Protein AF-A0AB36NYS0-F1 (afdb_monomer)

InterPro domains:
  IPR032874 DDE domain [PF13610] (3-66)

Solvent-accessible surface area (backbone atoms only — not comparable to full-atom values): 5199 Å² total; per-residue (Å²): 118,67,66,62,55,51,47,29,69,74,69,74,45,84,79,80,84,76,86,52,64,69,62,49,49,52,56,54,48,52,54,46,53,54,51,50,55,49,66,74,39,95,61,63,98,41,72,67,60,41,52,38,52,52,51,45,52,49,54,52,51,34,53,77,66,70,61,60,92,55,98,80,68,53,74,65,60,61,47,52,69,55,75,112

Secondary structure (DSSP, 8-state):
-HHHHHHHHHH---------HHHHHHHHHHHHHHHHHHHHTT--SSHHHHHHHHHHHHHHHHHHTT--S-TT--HHHHHHTT--

Organism: NCBI:txid29533

Radius of gyration: 18.51 Å; Cα contacts (8 Å, |Δi|>4): 23; chains: 1; bounding box: 34×31×51 Å

Foldseek 3Di:
DVVVVVVCVVVVDPPDDDCPVVVCVVVVVVVVVLVVVCVVPPHDPDPLRVVLVVQLVVLVVCVVVVVPPDPPQDNVNSSVVSVD

Mean predicted aligned error: 12.17 Å

Sequence (84 aa):
MSAIKVYNKRSFSKIKIRRCKYLNNIVEQDHRFEKWRIQNGLGFKSFESARQTLSGIEVMHMLRKNQMVKPGISMFKSIYKFSG

pLDDT: mean 74.87, std 8.53, range [46.62, 85.62]

Structure (mmCIF, N/CA/C/O backbone):
data_AF-A0AB36NYS0-F1
#
_entry.id   AF-A0AB36NYS0-F1
#
loop_
_atom_site.group_PDB
_atom_site.id
_atom_site.type_symbol
_atom_site.label_atom_id
_atom_site.label_alt_id
_atom_site.label_comp_id
_atom_site.label_asym_id
_atom_site.label_entity_id
_atom_site.label_seq_id
_atom_site.pdbx_PDB_ins_code
_atom_site.Cartn_x
_atom_site.Cartn_y
_atom_site.Cartn_z
_atom_site.occupancy
_atom_site.B_iso_or_equiv
_atom_site.auth_seq_id
_atom_site.auth_comp_id
_atom_site.auth_asym_id
_atom_site.auth_atom_id
_atom_site.pdbx_PDB_model_num
ATOM 1 N N . MET A 1 1 ? 4.083 4.835 -20.862 1.00 58.12 1 MET A N 1
ATOM 2 C CA . MET A 1 1 ? 3.000 4.902 -21.885 1.00 58.12 1 MET A CA 1
ATOM 3 C C . MET A 1 1 ? 3.422 4.408 -23.271 1.00 58.12 1 MET A C 1
ATOM 5 O O . MET A 1 1 ? 2.550 4.113 -24.078 1.00 58.12 1 MET A O 1
ATOM 9 N N . SER A 1 2 ? 4.720 4.290 -23.559 1.00 66.69 2 SER A N 1
ATOM 10 C CA . SER A 1 2 ? 5.264 3.712 -24.797 1.00 66.69 2 SER A CA 1
ATOM 11 C C . SER A 1 2 ? 4.893 2.232 -24.983 1.00 66.69 2 SER A C 1
ATOM 13 O O . SER A 1 2 ? 4.441 1.864 -26.060 1.00 66.69 2 SER A O 1
ATOM 15 N N . ALA A 1 3 ? 4.965 1.412 -23.927 1.00 76.19 3 ALA A N 1
ATOM 16 C CA . ALA A 1 3 ? 4.652 -0.022 -23.999 1.00 76.19 3 ALA A CA 1
ATOM 17 C C . ALA A 1 3 ? 3.208 -0.328 -24.458 1.00 76.19 3 ALA A C 1
ATOM 19 O O . ALA A 1 3 ? 3.004 -1.136 -25.357 1.00 76.19 3 ALA A O 1
ATOM 20 N N . ILE A 1 4 ? 2.205 0.374 -23.914 1.00 77.00 4 ILE A N 1
ATOM 21 C CA . ILE A 1 4 ? 0.789 0.176 -24.284 1.00 77.00 4 ILE A CA 1
ATOM 22 C C . ILE A 1 4 ? 0.528 0.608 -25.735 1.00 77.00 4 ILE A C 1
ATOM 24 O O . ILE A 1 4 ? -0.232 -0.044 -26.444 1.00 77.00 4 ILE A O 1
ATOM 28 N N . LYS A 1 5 ? 1.192 1.673 -26.213 1.00 78.50 5 LYS A N 1
ATOM 29 C CA . LYS A 1 5 ? 1.104 2.091 -27.623 1.00 78.50 5 LYS A CA 1
ATOM 30 C C . LYS A 1 5 ? 1.659 1.017 -28.564 1.00 78.50 5 LYS A C 1
ATOM 32 O O . LYS A 1 5 ? 1.059 0.756 -29.601 1.00 78.50 5 LYS A O 1
ATOM 37 N N . VAL A 1 6 ? 2.771 0.381 -28.192 1.00 83.44 6 VAL A N 1
ATOM 38 C CA . VAL A 1 6 ? 3.375 -0.723 -28.958 1.00 83.44 6 VAL A CA 1
ATOM 39 C C . VAL A 1 6 ? 2.476 -1.961 -28.945 1.00 83.44 6 VAL A C 1
ATOM 41 O O . VAL A 1 6 ? 2.277 -2.568 -29.992 1.00 83.44 6 VAL A O 1
ATOM 44 N N . TYR A 1 7 ? 1.880 -2.301 -27.800 1.00 83.19 7 TYR A N 1
ATOM 45 C CA . TYR A 1 7 ? 0.944 -3.422 -27.687 1.00 83.19 7 TYR A CA 1
ATOM 46 C C . TYR A 1 7 ? -0.317 -3.212 -28.534 1.00 83.19 7 TYR A C 1
ATOM 48 O O . TYR A 1 7 ? -0.666 -4.072 -29.335 1.00 83.19 7 TYR A O 1
ATOM 56 N N . ASN A 1 8 ? -0.946 -2.036 -28.447 1.00 83.81 8 ASN A N 1
ATOM 57 C CA . ASN A 1 8 ? -2.111 -1.699 -29.270 1.00 83.81 8 ASN A CA 1
ATOM 58 C C . ASN A 1 8 ? -1.797 -1.760 -30.775 1.00 83.81 8 ASN A C 1
ATOM 60 O O . ASN A 1 8 ? -2.650 -2.152 -31.566 1.00 83.81 8 ASN A O 1
ATOM 64 N N . LYS A 1 9 ? -0.564 -1.406 -31.168 1.00 79.69 9 LYS A N 1
ATOM 65 C CA . LYS A 1 9 ? -0.095 -1.493 -32.558 1.00 79.69 9 LYS A CA 1
ATOM 66 C C . LYS A 1 9 ? 0.148 -2.937 -33.017 1.00 79.69 9 LYS A C 1
ATOM 68 O O . LYS A 1 9 ? -0.082 -3.229 -34.182 1.00 79.69 9 LYS A O 1
ATOM 73 N N . ARG A 1 10 ? 0.626 -3.821 -32.133 1.00 84.19 10 ARG A N 1
ATOM 74 C CA . ARG A 1 10 ? 0.930 -5.231 -32.451 1.00 84.19 10 ARG A CA 1
ATOM 75 C C . ARG A 1 10 ? -0.297 -6.142 -32.402 1.00 84.19 10 ARG A C 1
ATOM 77 O O . ARG A 1 10 ? -0.401 -7.041 -33.221 1.00 84.19 10 ARG A O 1
ATOM 84 N N . SER A 1 11 ? -1.206 -5.904 -31.462 1.00 82.88 11 SER A N 1
ATOM 85 C CA . SER A 1 11 ? -2.344 -6.792 -31.189 1.00 82.88 11 SER A CA 1
ATOM 86 C C . SER A 1 11 ? -3.677 -6.268 -31.732 1.00 82.88 11 SER A C 1
ATOM 88 O O . SER A 1 11 ? -4.713 -6.850 -31.438 1.00 82.88 11 SER A O 1
ATOM 90 N N . PHE A 1 12 ? -3.682 -5.140 -32.456 1.00 75.56 12 PHE A N 1
ATOM 91 C CA . PHE A 1 12 ? -4.889 -4.424 -32.915 1.00 75.56 12 PHE A CA 1
ATOM 92 C C . PHE A 1 12 ? -5.902 -4.080 -31.801 1.00 75.56 12 PHE A C 1
ATOM 94 O O . PHE A 1 12 ? -7.043 -3.698 -32.064 1.00 75.56 12 PHE A O 1
ATOM 101 N N . SER A 1 13 ? -5.479 -4.152 -30.538 1.00 73.69 13 SER A N 1
ATOM 102 C CA . SER A 1 13 ? -6.296 -3.811 -29.379 1.00 73.69 13 SER A CA 1
ATOM 103 C C . SER A 1 13 ? -6.422 -2.295 -29.241 1.00 73.69 13 SER A C 1
ATOM 105 O O . SER A 1 13 ? -5.439 -1.558 -29.303 1.00 73.69 13 SER A O 1
ATOM 107 N N . LYS A 1 14 ? -7.635 -1.794 -28.993 1.00 73.06 14 LYS A N 1
ATOM 108 C CA . LYS A 1 14 ? -7.889 -0.366 -28.733 1.00 73.06 14 LYS A CA 1
ATOM 109 C C . LYS A 1 14 ? -7.957 -0.089 -27.230 1.00 73.06 14 LYS A C 1
ATOM 111 O O . LYS A 1 14 ? -8.985 0.345 -26.715 1.00 73.06 14 LYS A O 1
ATOM 116 N N . ILE A 1 15 ? -6.859 -0.330 -26.506 1.00 78.31 15 ILE A N 1
ATOM 117 C CA . ILE A 1 15 ? -6.793 0.005 -25.075 1.00 78.31 15 ILE A CA 1
ATOM 118 C C . ILE A 1 15 ? -6.753 1.529 -24.933 1.00 78.31 15 ILE A C 1
ATOM 120 O O . ILE A 1 15 ? -5.750 2.174 -25.257 1.00 78.31 15 ILE A O 1
ATOM 124 N N . LYS A 1 16 ? -7.854 2.116 -24.452 1.00 73.69 16 LYS A N 1
ATOM 125 C CA . LYS A 1 16 ? -7.974 3.559 -24.222 1.00 73.69 16 LYS A CA 1
ATOM 126 C C . LYS A 1 16 ? -7.243 3.939 -22.935 1.00 73.69 16 LYS A C 1
ATOM 128 O O . LYS A 1 16 ? -7.712 3.662 -21.836 1.00 73.69 16 LYS A O 1
ATOM 133 N N . ILE A 1 17 ? -6.107 4.618 -23.071 1.00 70.81 17 ILE A N 1
ATOM 134 C CA . ILE A 1 17 ? -5.355 5.143 -21.927 1.00 70.81 17 ILE A CA 1
ATOM 135 C C . ILE A 1 17 ? -6.056 6.409 -21.426 1.00 70.81 17 ILE A C 1
ATOM 137 O O . ILE A 1 17 ? -5.954 7.467 -22.046 1.00 70.81 17 ILE A O 1
ATOM 141 N N . ARG A 1 18 ? -6.767 6.323 -20.299 1.00 68.94 18 ARG A N 1
ATOM 142 C CA . ARG A 1 18 ? -7.285 7.508 -19.601 1.00 68.94 18 ARG A CA 1
ATOM 143 C C . ARG A 1 18 ? -6.237 7.984 -18.602 1.00 68.94 18 ARG A C 1
ATOM 145 O O . ARG A 1 18 ? -5.848 7.247 -17.703 1.00 68.94 18 ARG A O 1
ATOM 152 N N . ARG A 1 19 ? -5.747 9.213 -18.769 1.00 69.44 19 ARG A N 1
ATOM 153 C CA . ARG A 1 19 ? -4.750 9.802 -17.869 1.00 69.44 19 ARG A CA 1
ATOM 154 C C . ARG A 1 19 ? -5.472 10.503 -16.713 1.00 69.44 19 ARG A C 1
ATOM 156 O O . ARG A 1 19 ? -5.607 11.719 -16.701 1.00 69.44 19 ARG A O 1
ATOM 163 N N . CYS A 1 20 ? -5.966 9.728 -15.752 1.00 79.31 20 CYS A N 1
ATOM 164 C CA . CYS A 1 20 ? -6.575 10.260 -14.534 1.00 79.31 20 CYS A CA 1
ATOM 165 C C . CYS A 1 20 ? -5.475 10.573 -13.511 1.00 79.31 20 CYS A C 1
ATOM 167 O O . CYS A 1 20 ? -5.160 9.741 -12.667 1.00 79.31 20 CYS A O 1
ATOM 169 N N . LYS A 1 21 ? -4.873 11.769 -13.600 1.00 80.00 21 LYS A N 1
ATOM 170 C CA . LYS A 1 21 ? -3.741 12.186 -12.744 1.00 80.00 21 LYS A CA 1
ATOM 171 C C . LYS A 1 21 ? -4.031 11.983 -11.251 1.00 80.00 21 LYS A C 1
ATOM 173 O O . LYS A 1 21 ? -3.177 11.491 -10.532 1.00 80.00 21 LYS A O 1
ATOM 178 N N . TYR A 1 22 ? -5.245 12.303 -10.810 1.00 81.25 22 TYR A N 1
ATOM 179 C CA . TYR A 1 22 ? -5.668 12.132 -9.420 1.00 81.25 22 TYR A CA 1
ATOM 180 C C . TYR A 1 22 ? -5.679 10.662 -8.965 1.00 81.25 22 TYR A C 1
ATOM 182 O O . TYR A 1 22 ? -5.066 10.333 -7.954 1.00 81.25 22 TYR A O 1
ATOM 190 N N . LEU A 1 23 ? -6.304 9.767 -9.739 1.00 78.12 23 LEU A N 1
ATOM 191 C CA . LEU A 1 23 ? -6.347 8.333 -9.419 1.00 78.12 23 LEU A CA 1
ATOM 192 C C . LEU A 1 23 ? -4.953 7.703 -9.466 1.00 78.12 23 LEU A C 1
ATOM 194 O O . LEU A 1 23 ? -4.605 6.919 -8.588 1.00 78.12 23 LEU A O 1
ATOM 198 N N . ASN A 1 24 ? -4.133 8.098 -10.443 1.00 83.62 24 ASN A N 1
ATOM 199 C CA . ASN A 1 24 ? -2.748 7.646 -10.522 1.00 83.62 24 ASN A CA 1
ATOM 200 C C . ASN A 1 24 ? -1.952 8.088 -9.293 1.00 83.62 24 ASN A C 1
ATOM 202 O O . ASN A 1 24 ? -1.235 7.277 -8.726 1.00 83.62 24 ASN A O 1
ATOM 206 N N . ASN A 1 25 ? -2.122 9.333 -8.839 1.00 85.62 25 ASN A N 1
ATOM 207 C CA . ASN A 1 25 ? -1.435 9.824 -7.649 1.00 85.62 25 ASN A CA 1
ATOM 208 C C . ASN A 1 25 ? -1.811 9.026 -6.392 1.00 85.62 25 ASN A C 1
ATOM 210 O O . ASN A 1 25 ? -0.924 8.732 -5.602 1.00 85.62 25 ASN A O 1
ATOM 214 N N . ILE A 1 26 ? -3.084 8.651 -6.212 1.00 83.12 26 ILE A N 1
ATOM 215 C CA . ILE A 1 26 ? -3.519 7.839 -5.062 1.00 83.12 26 ILE A CA 1
ATOM 216 C C . ILE A 1 26 ? -2.866 6.455 -5.100 1.00 83.12 26 ILE A C 1
ATOM 218 O O . ILE A 1 26 ? -2.273 6.032 -4.112 1.00 83.12 26 ILE A O 1
ATOM 222 N N . VAL A 1 27 ? -2.934 5.771 -6.245 1.00 81.69 27 VAL A N 1
ATOM 223 C CA . VAL A 1 27 ? -2.357 4.426 -6.408 1.00 81.69 27 VAL A CA 1
ATOM 224 C C . VAL A 1 27 ? -0.834 4.460 -6.248 1.00 81.69 27 VAL A C 1
ATOM 226 O O . VAL A 1 27 ? -0.254 3.633 -5.550 1.00 81.69 27 VAL A O 1
ATOM 229 N N . GLU A 1 28 ? -0.165 5.442 -6.854 1.00 84.25 28 GLU A N 1
ATOM 230 C CA . GLU A 1 28 ? 1.285 5.611 -6.736 1.00 84.25 28 GLU A CA 1
ATOM 231 C C . GLU A 1 28 ? 1.721 5.969 -5.309 1.00 84.25 28 GLU A C 1
ATOM 233 O O . GLU A 1 28 ? 2.797 5.545 -4.883 1.00 84.25 28 GLU A O 1
ATOM 238 N N . GLN A 1 29 ? 0.920 6.739 -4.565 1.00 83.00 29 GLN A N 1
ATOM 239 C CA . GLN A 1 29 ? 1.189 7.060 -3.162 1.00 83.00 29 GLN A CA 1
ATOM 240 C C . GLN A 1 2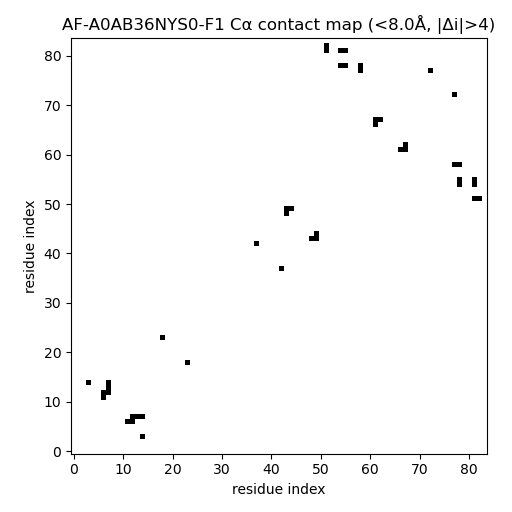9 ? 1.045 5.837 -2.259 1.00 83.00 29 GLN A C 1
ATOM 242 O O . GLN A 1 29 ? 1.929 5.599 -1.436 1.00 83.00 29 GLN A O 1
ATOM 247 N N . ASP A 1 30 ? -0.021 5.057 -2.429 1.00 80.25 30 ASP A N 1
ATOM 248 C CA . ASP A 1 30 ? -0.279 3.862 -1.623 1.00 80.25 30 ASP A CA 1
ATOM 249 C C . ASP A 1 30 ? 0.842 2.825 -1.805 1.00 80.25 30 ASP A C 1
ATOM 251 O O . ASP A 1 30 ? 1.486 2.412 -0.838 1.00 80.25 30 ASP A O 1
ATOM 255 N N . HIS A 1 31 ? 1.223 2.560 -3.061 1.00 83.19 31 HIS A N 1
ATOM 256 C CA . HIS A 1 31 ? 2.368 1.704 -3.377 1.00 83.19 31 HIS A CA 1
ATOM 257 C C . HIS A 1 31 ? 3.695 2.234 -2.818 1.00 83.19 31 HIS A C 1
ATOM 259 O O . HIS A 1 31 ? 4.580 1.455 -2.462 1.00 83.19 31 HIS A O 1
ATOM 265 N N . ARG A 1 32 ? 3.887 3.559 -2.771 1.00 84.88 32 ARG A N 1
ATOM 266 C CA . ARG A 1 32 ? 5.116 4.154 -2.230 1.00 84.88 32 ARG A CA 1
ATOM 267 C C . ARG A 1 32 ? 5.202 3.957 -0.724 1.00 84.88 32 ARG A C 1
ATOM 269 O O . ARG A 1 32 ? 6.287 3.670 -0.228 1.00 84.88 32 ARG A O 1
ATOM 276 N N . PHE A 1 33 ? 4.085 4.091 -0.015 1.00 80.12 33 PHE A N 1
ATOM 277 C CA . PHE A 1 33 ? 4.029 3.862 1.424 1.00 80.12 33 PHE A CA 1
ATOM 278 C C . PHE A 1 33 ? 4.363 2.408 1.763 1.00 80.12 33 PHE A C 1
ATOM 280 O O . PHE A 1 33 ? 5.233 2.166 2.598 1.00 80.12 33 PHE A O 1
ATOM 287 N N . GLU A 1 34 ? 3.748 1.451 1.067 1.00 75.44 34 GLU A N 1
ATOM 288 C CA . GLU A 1 34 ? 4.025 0.026 1.261 1.00 75.44 34 GLU A CA 1
ATOM 289 C C . GLU A 1 34 ? 5.499 -0.302 0.982 1.00 75.44 34 GLU A C 1
ATOM 291 O O . GLU A 1 34 ? 6.192 -0.834 1.851 1.00 75.44 34 GLU A O 1
ATOM 296 N N . LYS A 1 35 ? 6.027 0.113 -0.179 1.00 80.75 35 LYS A N 1
ATOM 297 C CA . LYS A 1 35 ? 7.438 -0.107 -0.537 1.00 80.75 35 LYS A CA 1
ATOM 298 C C . LYS A 1 35 ? 8.405 0.535 0.449 1.00 80.75 35 LYS A C 1
ATOM 300 O O . LYS A 1 35 ? 9.400 -0.088 0.803 1.00 80.75 35 LYS A O 1
ATOM 305 N N . TRP A 1 36 ? 8.114 1.749 0.916 1.00 81.38 36 TRP A N 1
ATOM 306 C CA . TRP A 1 36 ? 8.938 2.427 1.913 1.00 81.38 36 TRP A CA 1
ATOM 307 C C . TRP A 1 36 ? 8.951 1.658 3.237 1.00 81.38 36 TRP A C 1
ATOM 309 O O . TRP A 1 36 ? 10.015 1.476 3.821 1.00 81.38 36 TRP A O 1
ATOM 319 N N . ARG A 1 37 ? 7.812 1.133 3.708 1.00 75.06 37 ARG A N 1
ATOM 320 C CA . ARG A 1 37 ? 7.788 0.320 4.938 1.00 75.06 37 ARG A CA 1
ATOM 321 C C . ARG A 1 37 ? 8.551 -0.993 4.790 1.00 75.06 37 ARG A C 1
ATOM 323 O O . ARG A 1 37 ? 9.286 -1.349 5.705 1.00 75.06 37 ARG A O 1
ATOM 330 N N . ILE A 1 38 ? 8.424 -1.667 3.646 1.00 74.31 38 ILE A N 1
ATOM 331 C CA . ILE A 1 38 ? 9.192 -2.885 3.346 1.00 74.31 38 ILE A CA 1
ATOM 332 C C . ILE A 1 38 ? 10.694 -2.578 3.317 1.00 74.31 38 ILE A C 1
ATOM 334 O O . ILE A 1 38 ? 11.474 -3.337 3.877 1.00 74.31 38 ILE A O 1
ATOM 338 N N . GLN A 1 39 ? 11.093 -1.463 2.699 1.00 76.25 39 GLN A N 1
ATOM 339 C CA . GLN A 1 39 ? 12.496 -1.070 2.557 1.00 76.25 39 GLN A CA 1
ATOM 340 C C . GLN A 1 39 ? 13.149 -0.629 3.877 1.00 76.25 39 GLN A C 1
ATOM 342 O O . GLN A 1 39 ? 14.351 -0.807 4.040 1.00 76.25 39 GLN A O 1
ATOM 347 N N . ASN A 1 40 ? 12.386 -0.044 4.808 1.00 74.62 40 ASN A N 1
ATOM 348 C CA . ASN A 1 40 ? 12.894 0.301 6.143 1.00 74.62 40 ASN A CA 1
ATOM 349 C C . ASN A 1 40 ? 12.931 -0.897 7.101 1.00 74.62 40 ASN A C 1
ATOM 351 O O . ASN A 1 40 ? 13.672 -0.870 8.080 1.00 74.62 40 ASN A O 1
ATOM 355 N N . GLY A 1 41 ? 12.140 -1.943 6.849 1.00 70.94 41 GLY A N 1
ATOM 356 C CA . GLY A 1 41 ? 12.400 -3.245 7.451 1.00 70.94 41 GLY A CA 1
ATOM 357 C C . GLY A 1 41 ? 13.664 -3.831 6.827 1.00 70.94 41 GLY A C 1
ATOM 358 O O . GLY A 1 41 ? 13.899 -3.648 5.637 1.00 70.94 41 GLY A O 1
ATOM 359 N N . LEU A 1 42 ? 14.473 -4.568 7.587 1.00 70.81 42 LEU A N 1
ATOM 360 C CA . LEU A 1 42 ? 15.651 -5.310 7.090 1.00 70.81 42 LEU A CA 1
ATOM 361 C C . LEU A 1 42 ? 15.275 -6.467 6.125 1.00 70.81 42 LEU A C 1
ATOM 363 O O . LEU A 1 42 ? 15.950 -7.492 6.066 1.00 70.81 42 LEU A O 1
ATOM 367 N N . GLY A 1 43 ? 14.173 -6.326 5.386 1.00 69.06 43 GLY A N 1
ATOM 368 C CA . GLY A 1 43 ? 13.495 -7.381 4.659 1.00 69.06 43 GLY A CA 1
ATOM 369 C C . GLY A 1 43 ? 12.731 -8.334 5.576 1.00 69.06 43 GLY A C 1
ATOM 370 O O . GLY A 1 43 ? 12.836 -8.309 6.804 1.00 69.06 43 GLY A O 1
ATOM 371 N N . PHE A 1 44 ? 11.946 -9.206 4.952 1.00 74.81 44 PHE A N 1
ATOM 372 C CA . PHE A 1 44 ? 11.320 -10.337 5.623 1.00 74.81 44 PHE A CA 1
ATOM 373 C C . PHE A 1 44 ? 12.170 -11.583 5.397 1.00 74.81 44 PHE A C 1
ATOM 375 O O . PHE A 1 44 ? 12.605 -11.842 4.277 1.00 74.81 44 PHE A O 1
ATOM 382 N N . LYS A 1 45 ? 12.382 -12.381 6.450 1.00 77.62 45 LYS A N 1
ATOM 383 C CA . LYS A 1 45 ? 13.138 -13.642 6.352 1.00 77.62 45 LYS A CA 1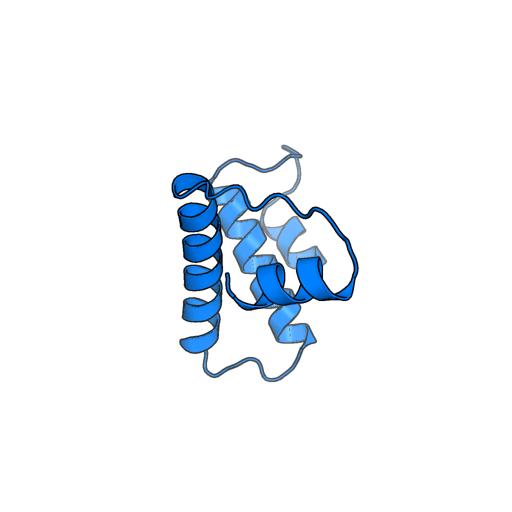
ATOM 384 C C . LYS A 1 45 ? 12.394 -14.725 5.558 1.00 77.62 45 LYS A C 1
ATOM 386 O O . LYS A 1 45 ? 13.026 -15.640 5.047 1.00 77.62 45 LYS A O 1
ATOM 391 N N . SER A 1 46 ? 11.066 -14.6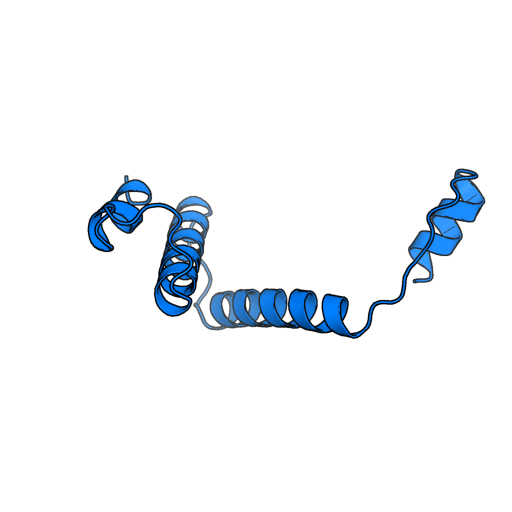36 5.461 1.00 81.88 46 SER A N 1
ATOM 392 C CA . SER A 1 46 ? 10.219 -15.575 4.719 1.00 81.88 46 SER A CA 1
ATOM 393 C C . SER A 1 46 ? 9.025 -14.866 4.078 1.00 81.88 46 SER A C 1
ATOM 395 O O . SER A 1 46 ? 8.572 -13.824 4.558 1.00 81.88 46 SER A O 1
ATOM 397 N N . PHE A 1 47 ? 8.495 -15.447 2.996 1.00 79.12 47 PHE A N 1
ATOM 398 C CA . PHE A 1 47 ? 7.309 -14.926 2.307 1.00 79.12 47 PHE A CA 1
ATOM 399 C C . PHE A 1 47 ? 6.064 -14.951 3.201 1.00 79.12 47 PHE A C 1
ATOM 401 O O . PHE A 1 47 ? 5.270 -14.015 3.180 1.00 79.12 47 PHE A O 1
ATOM 408 N N . GLU A 1 48 ? 5.935 -15.982 4.038 1.00 81.00 48 GLU A N 1
ATOM 409 C CA . GLU A 1 48 ? 4.848 -16.084 5.012 1.00 81.00 48 GLU A CA 1
ATOM 410 C C . GLU A 1 48 ? 4.907 -14.923 6.013 1.00 81.00 48 GLU A C 1
ATOM 412 O O . GLU A 1 48 ? 3.939 -14.189 6.178 1.00 81.00 48 GLU A O 1
ATOM 417 N N . SER A 1 49 ? 6.086 -14.637 6.575 1.00 79.94 49 SER A N 1
ATOM 418 C CA . SER A 1 49 ? 6.270 -13.502 7.488 1.00 79.94 49 SER A CA 1
ATOM 419 C C . SER A 1 49 ? 5.978 -12.149 6.818 1.00 79.94 49 SER A C 1
ATOM 421 O O . SER A 1 49 ? 5.368 -11.268 7.434 1.00 79.94 49 SER A O 1
ATOM 423 N N . ALA A 1 50 ? 6.348 -11.996 5.540 1.00 81.38 50 ALA A N 1
ATOM 424 C CA . ALA A 1 50 ? 6.015 -10.816 4.743 1.00 81.38 50 ALA A CA 1
ATOM 425 C C . ALA A 1 50 ? 4.501 -10.646 4.592 1.00 81.38 50 ALA A C 1
ATOM 427 O O . ALA A 1 50 ? 3.962 -9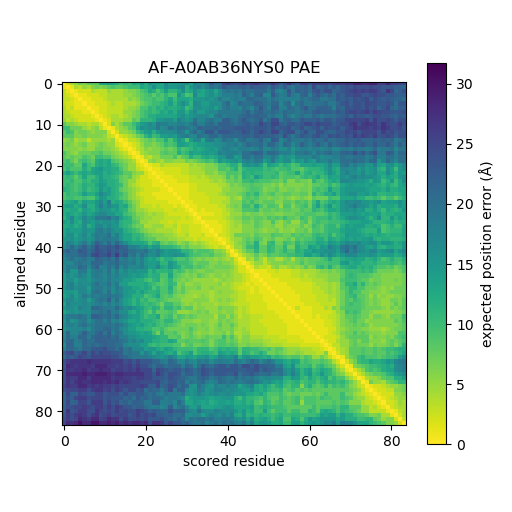.571 4.852 1.00 81.38 50 ALA A O 1
ATOM 428 N N . ARG A 1 51 ? 3.810 -11.726 4.217 1.00 82.81 51 ARG A N 1
ATOM 429 C CA . ARG A 1 51 ? 2.360 -11.756 4.015 1.00 82.81 51 ARG A CA 1
ATOM 430 C C . ARG A 1 51 ? 1.608 -11.404 5.296 1.00 82.81 51 ARG A C 1
ATOM 432 O O . ARG A 1 51 ? 0.694 -10.583 5.252 1.00 82.81 51 ARG A O 1
ATOM 439 N N . GLN A 1 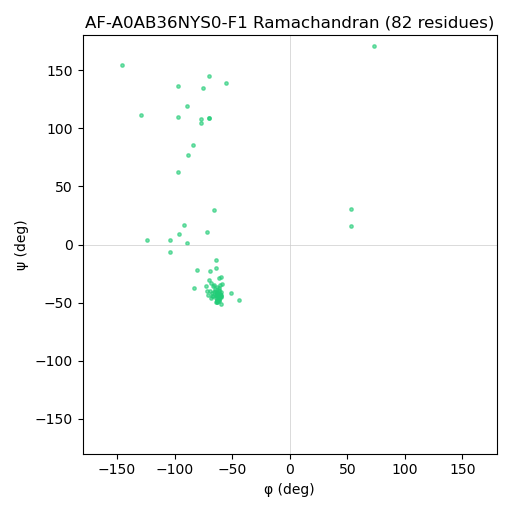52 ? 2.013 -11.972 6.429 1.00 82.00 52 GLN A N 1
ATOM 440 C CA . GLN A 1 52 ? 1.400 -11.688 7.728 1.00 82.00 52 GLN A CA 1
ATOM 441 C C . GLN A 1 52 ? 1.602 -10.227 8.144 1.00 82.00 52 GLN A C 1
ATOM 443 O O . GLN A 1 52 ? 0.656 -9.563 8.570 1.00 82.00 52 GLN A O 1
ATOM 448 N N . THR A 1 53 ? 2.812 -9.693 7.954 1.00 81.19 53 THR A N 1
ATOM 449 C CA . THR A 1 53 ? 3.120 -8.299 8.304 1.00 81.19 53 THR A CA 1
ATOM 450 C C . THR A 1 53 ? 2.360 -7.311 7.419 1.00 81.19 53 THR A C 1
ATOM 452 O O . THR A 1 53 ? 1.782 -6.352 7.930 1.00 81.19 53 THR A O 1
ATOM 455 N N . LEU A 1 54 ? 2.316 -7.549 6.105 1.00 81.12 54 LEU A N 1
ATOM 456 C CA . LEU A 1 54 ? 1.561 -6.719 5.164 1.00 81.12 54 LEU A CA 1
ATOM 457 C C . LEU A 1 54 ? 0.062 -6.737 5.473 1.00 81.12 54 LEU A C 1
ATOM 459 O O . LEU A 1 54 ? -0.543 -5.672 5.581 1.00 81.12 54 LEU A O 1
ATOM 463 N N . SER A 1 55 ? -0.506 -7.919 5.730 1.00 82.06 55 SER A N 1
ATOM 464 C CA . SER A 1 55 ? -1.911 -8.062 6.131 1.00 82.06 55 SER A CA 1
ATOM 465 C C . SER A 1 55 ? -2.213 -7.307 7.434 1.00 82.06 55 SER A C 1
ATOM 467 O O . SER A 1 55 ? -3.193 -6.568 7.528 1.00 82.06 55 SER A O 1
ATOM 469 N N . GLY A 1 56 ? -1.327 -7.398 8.433 1.00 82.12 56 GLY A N 1
ATOM 470 C CA . GLY A 1 56 ? -1.450 -6.633 9.675 1.00 82.12 56 GLY A CA 1
ATOM 471 C C . GLY A 1 56 ? -1.428 -5.115 9.454 1.00 82.12 56 GLY A C 1
ATOM 472 O O . GLY A 1 56 ? -2.243 -4.395 10.035 1.00 82.12 56 GLY A O 1
ATOM 473 N N . ILE A 1 57 ? -0.537 -4.615 8.588 1.00 80.88 57 ILE A N 1
ATOM 474 C CA . ILE A 1 57 ? -0.470 -3.189 8.223 1.00 80.88 57 ILE A CA 1
ATOM 475 C C . ILE A 1 57 ? -1.763 -2.742 7.529 1.00 80.88 57 ILE A C 1
ATOM 477 O O . ILE A 1 57 ? -2.274 -1.661 7.833 1.00 80.88 57 ILE A O 1
ATOM 481 N N . GLU A 1 58 ? -2.308 -3.568 6.639 1.00 80.19 58 GLU A N 1
ATOM 482 C CA . GLU A 1 58 ? -3.548 -3.285 5.918 1.00 80.19 58 GLU A CA 1
ATOM 483 C C . GLU A 1 58 ? -4.746 -3.192 6.874 1.00 80.19 58 GLU A C 1
ATOM 485 O O . GLU A 1 5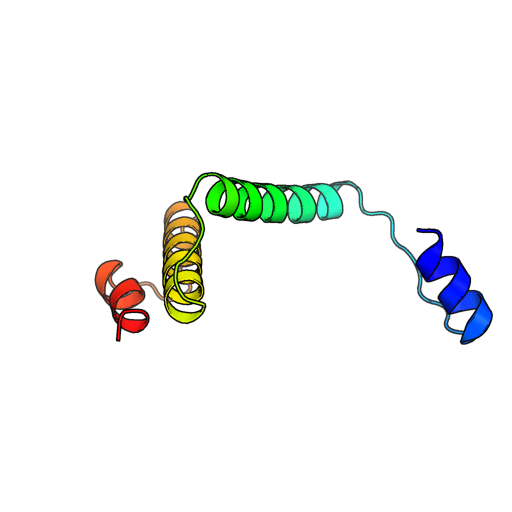8 ? -5.491 -2.211 6.844 1.00 80.19 58 GLU A O 1
ATOM 490 N N . VAL A 1 59 ? -4.875 -4.144 7.806 1.00 80.38 59 VAL A N 1
ATOM 491 C CA . VAL A 1 59 ? -5.915 -4.141 8.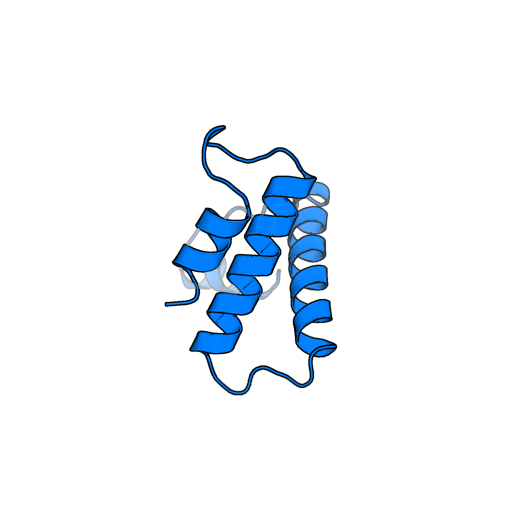850 1.00 80.38 59 VAL A CA 1
ATOM 492 C C . VAL A 1 59 ? -5.821 -2.890 9.727 1.00 80.38 59 VAL A C 1
ATOM 494 O O . VAL A 1 59 ? -6.838 -2.244 9.990 1.00 80.38 59 VAL A O 1
ATOM 497 N N . MET A 1 60 ? -4.611 -2.497 10.142 1.00 79.44 60 MET A N 1
ATOM 498 C CA . MET A 1 60 ? -4.397 -1.263 10.913 1.00 79.44 60 MET A CA 1
ATOM 499 C C . MET A 1 60 ? -4.812 -0.014 10.135 1.00 79.44 60 MET A C 1
ATOM 501 O O . MET A 1 60 ? -5.384 0.919 10.701 1.00 79.44 60 MET A O 1
ATOM 505 N N . HIS A 1 61 ? -4.543 0.018 8.830 1.00 79.81 61 HIS A N 1
ATOM 506 C CA . HIS A 1 61 ? -4.904 1.144 7.973 1.00 79.81 61 HIS A CA 1
ATOM 507 C C . HIS A 1 61 ? -6.414 1.218 7.729 1.00 79.81 61 HIS A C 1
ATOM 509 O O . HIS A 1 61 ? -6.975 2.311 7.796 1.00 79.81 61 HIS A O 1
ATOM 515 N N . MET A 1 62 ? -7.084 0.077 7.524 1.00 79.69 62 MET A N 1
ATOM 516 C CA . MET A 1 62 ? -8.548 -0.001 7.441 1.00 79.69 62 MET A CA 1
ATOM 517 C C . MET A 1 62 ? -9.208 0.472 8.739 1.00 79.69 62 MET A C 1
ATOM 519 O O . MET A 1 62 ? -10.173 1.235 8.690 1.00 79.69 62 MET A O 1
ATOM 523 N N . LEU A 1 63 ? -8.665 0.073 9.895 1.00 76.69 63 LEU A N 1
ATOM 524 C CA . LEU A 1 63 ? -9.142 0.523 11.203 1.00 76.69 63 LEU A CA 1
ATOM 525 C C . LEU A 1 63 ? -8.966 2.035 11.367 1.00 76.69 63 LEU A C 1
ATOM 527 O O . LEU A 1 63 ? -9.923 2.728 11.695 1.00 76.69 63 LEU A O 1
ATOM 531 N N . ARG A 1 64 ? -7.773 2.570 11.077 1.00 79.38 64 ARG A N 1
ATOM 532 C CA . ARG A 1 64 ? -7.502 4.014 11.177 1.00 79.38 64 ARG A CA 1
ATOM 533 C C . ARG A 1 64 ? -8.412 4.847 10.267 1.00 79.38 64 ARG A C 1
ATOM 535 O O . ARG A 1 64 ? -8.688 6.001 10.573 1.00 79.38 64 ARG A O 1
ATOM 542 N N . LYS A 1 65 ? -8.875 4.269 9.156 1.00 82.50 65 LYS A N 1
ATOM 543 C CA . LYS A 1 65 ? -9.827 4.891 8.226 1.00 82.50 65 LYS A CA 1
ATOM 544 C C . LYS A 1 65 ? -11.299 4.622 8.570 1.00 82.50 65 LYS A C 1
ATOM 546 O O . LYS A 1 65 ? -12.160 5.076 7.824 1.00 82.50 65 LYS A O 1
ATOM 551 N N . ASN A 1 66 ? -11.603 3.896 9.651 1.00 74.06 66 ASN A N 1
ATOM 552 C CA . ASN A 1 66 ? -12.951 3.421 9.998 1.00 74.06 66 ASN A CA 1
ATOM 553 C C . ASN A 1 66 ? -13.641 2.641 8.858 1.00 74.06 66 ASN A C 1
ATOM 555 O O . ASN A 1 66 ? -14.861 2.640 8.732 1.00 74.06 66 ASN A O 1
ATOM 559 N N . GLN A 1 67 ? -12.862 1.956 8.018 1.00 73.12 67 GLN A N 1
ATOM 560 C CA . GLN A 1 67 ? -13.335 1.207 6.846 1.00 73.12 67 GLN A CA 1
ATOM 561 C C . GLN A 1 67 ? -13.640 -0.265 7.162 1.00 73.12 67 GLN A C 1
ATOM 563 O O . GLN A 1 67 ? -13.735 -1.098 6.262 1.00 73.12 67 GLN A O 1
ATOM 568 N N . MET A 1 68 ? -13.783 -0.622 8.440 1.00 69.12 68 MET A N 1
ATOM 569 C CA . MET A 1 68 ? -14.101 -1.993 8.826 1.00 69.12 68 MET A CA 1
ATOM 570 C C . MET A 1 68 ? -15.543 -2.332 8.438 1.00 69.12 68 MET A C 1
ATOM 572 O O . MET A 1 68 ? -16.497 -1.890 9.066 1.00 69.12 68 MET A O 1
ATOM 576 N N . VAL A 1 69 ? -15.689 -3.182 7.421 1.00 63.62 69 VAL A N 1
ATOM 577 C CA . VAL A 1 69 ? -16.982 -3.623 6.862 1.00 63.62 69 VAL A CA 1
ATOM 578 C C . VAL A 1 69 ? -17.829 -4.423 7.872 1.00 63.62 69 VAL A C 1
ATOM 580 O O . VAL A 1 69 ? -19.020 -4.631 7.656 1.00 63.62 69 VAL A O 1
ATOM 583 N N . LYS A 1 70 ? -17.249 -4.876 8.995 1.00 62.12 70 LYS A N 1
ATOM 584 C CA . LYS A 1 70 ? -17.958 -5.626 10.044 1.00 62.12 70 LYS A CA 1
ATOM 585 C C . LYS A 1 70 ? -17.711 -5.019 11.435 1.00 62.12 70 LYS A C 1
ATOM 587 O O . LYS A 1 70 ? -16.609 -5.186 11.957 1.00 62.12 70 LYS A O 1
ATOM 592 N N . PRO A 1 71 ? -18.726 -4.415 12.082 1.00 56.25 71 PRO A N 1
ATOM 593 C CA . PRO A 1 71 ? -18.587 -3.718 13.368 1.00 56.25 71 PRO A CA 1
ATOM 594 C C . PRO A 1 71 ? -18.371 -4.631 14.597 1.00 56.25 71 PRO A C 1
ATOM 596 O O . PRO A 1 71 ? -18.439 -4.159 15.724 1.00 56.25 71 PRO A O 1
ATOM 599 N N . GLY A 1 72 ? -18.107 -5.932 14.413 1.00 59.62 72 GLY A N 1
ATOM 600 C CA . GLY A 1 72 ? -18.015 -6.915 15.506 1.00 59.62 72 GLY A CA 1
ATOM 601 C C . GLY A 1 72 ? -16.706 -7.706 15.588 1.00 59.62 72 GLY A C 1
ATOM 602 O O . GLY A 1 72 ? -16.598 -8.620 16.404 1.00 59.62 72 GLY A O 1
ATOM 603 N N . ILE A 1 73 ? -15.714 -7.418 14.739 1.00 63.50 73 ILE A N 1
ATOM 604 C CA . ILE A 1 73 ? -14.422 -8.118 14.781 1.00 63.50 73 ILE A CA 1
ATOM 605 C C . ILE A 1 73 ? -13.435 -7.264 15.579 1.00 63.50 73 ILE A C 1
ATOM 607 O O . ILE A 1 73 ? -13.013 -6.206 15.125 1.00 63.50 73 ILE A O 1
ATOM 611 N N . SER A 1 74 ? -13.076 -7.732 16.776 1.00 63.56 74 SER A N 1
ATOM 612 C CA . SER A 1 74 ? -12.012 -7.140 17.598 1.00 63.56 74 SER A CA 1
ATOM 613 C C . SER A 1 74 ? -10.692 -7.067 16.816 1.00 63.56 74 SER A C 1
ATOM 615 O O . SER A 1 74 ? -10.332 -8.022 16.124 1.00 63.56 74 SER A O 1
ATOM 617 N N . MET A 1 75 ? -9.958 -5.954 16.964 1.00 61.56 75 MET A N 1
ATOM 618 C CA . MET A 1 75 ? -8.640 -5.698 16.357 1.00 61.56 75 MET A CA 1
ATOM 619 C C . MET A 1 75 ? -7.713 -6.916 16.470 1.00 61.56 75 MET A C 1
ATOM 621 O O . MET A 1 75 ? -7.140 -7.368 15.479 1.00 61.56 75 MET A O 1
ATOM 625 N N . PHE A 1 76 ? -7.633 -7.495 17.668 1.00 61.12 76 PHE A N 1
ATOM 626 C CA . PHE A 1 76 ? -6.799 -8.657 17.945 1.00 61.12 76 PHE A CA 1
ATOM 627 C C . PHE A 1 76 ? -7.262 -9.897 17.185 1.00 61.12 76 PHE A C 1
ATOM 629 O O . PHE A 1 76 ? -6.429 -10.621 16.660 1.00 61.12 76 PHE A O 1
ATOM 636 N N . LYS A 1 77 ? -8.575 -10.113 17.050 1.00 64.31 77 LYS A N 1
ATOM 637 C CA . LYS A 1 77 ? -9.143 -11.275 16.350 1.00 64.31 77 LYS A CA 1
ATOM 638 C C . LYS A 1 77 ? -8.882 -11.229 14.841 1.00 64.31 77 LYS A C 1
ATOM 640 O O . LYS A 1 77 ? -8.691 -12.277 14.230 1.00 64.31 77 LYS A O 1
ATOM 645 N N . SER A 1 78 ? -8.841 -10.032 14.253 1.00 66.50 78 SER A N 1
ATOM 646 C CA . SER A 1 78 ? -8.448 -9.846 12.851 1.00 66.50 78 SER A CA 1
ATOM 647 C C . SER A 1 78 ? -6.975 -10.179 12.628 1.00 66.50 78 SER A C 1
ATOM 649 O O . SER A 1 78 ? -6.666 -10.878 11.675 1.00 66.50 78 SER A O 1
ATOM 651 N N . ILE A 1 79 ? -6.081 -9.727 13.514 1.00 64.75 79 ILE A N 1
ATOM 652 C CA . ILE A 1 79 ? -4.632 -9.966 13.402 1.00 64.75 79 ILE A CA 1
ATOM 653 C C . ILE A 1 79 ? -4.293 -11.437 13.674 1.00 64.75 79 ILE A C 1
ATOM 655 O O . ILE A 1 79 ? -3.543 -12.037 12.911 1.00 64.75 79 ILE A O 1
ATOM 659 N N . TYR A 1 80 ? -4.898 -12.043 14.703 1.00 62.81 80 TYR A N 1
ATOM 660 C CA . TYR A 1 80 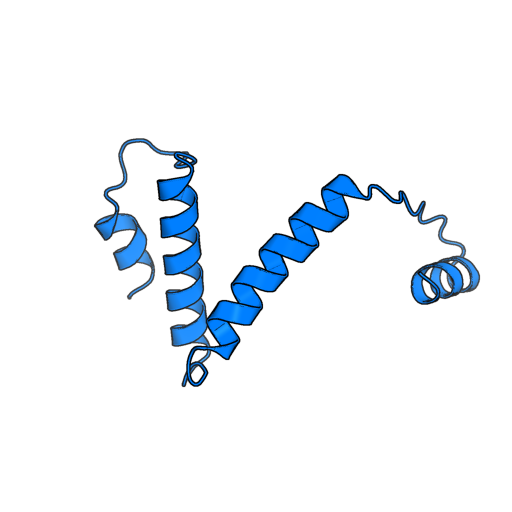? -4.662 -13.445 15.078 1.00 62.81 80 TYR A CA 1
ATOM 661 C C . TYR A 1 80 ? -5.053 -14.433 13.974 1.00 62.81 80 TYR A C 1
ATOM 663 O O . TYR A 1 80 ? -4.474 -15.505 13.859 1.00 62.81 80 TYR A O 1
ATOM 671 N N . LYS A 1 81 ? -6.028 -14.070 13.130 1.00 64.44 81 LYS A N 1
ATOM 672 C CA . LYS A 1 81 ? -6.437 -14.888 11.981 1.00 64.44 81 LYS A CA 1
ATOM 673 C C . LYS A 1 81 ? -5.327 -15.043 10.935 1.00 64.44 81 LYS A C 1
ATOM 675 O O . LYS A 1 81 ? -5.397 -15.954 10.119 1.00 64.44 81 LYS A O 1
ATOM 680 N N . PHE A 1 82 ? -4.337 -14.154 10.949 1.00 57.44 82 PHE A N 1
ATOM 681 C CA . PHE A 1 82 ? -3.188 -14.196 10.053 1.00 57.44 82 PHE A CA 1
ATOM 682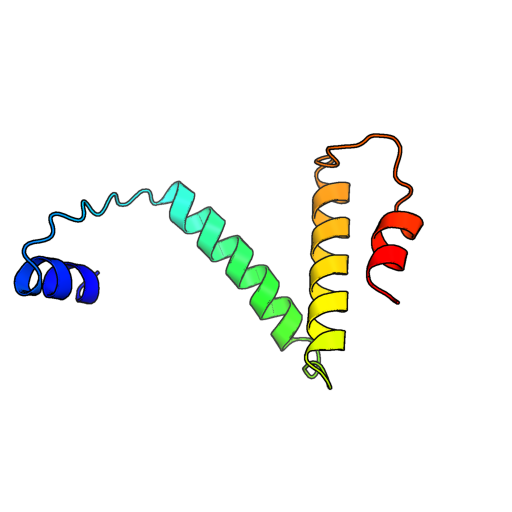 C C . PHE A 1 82 ? -1.917 -14.706 10.738 1.00 57.44 82 PHE A C 1
ATOM 684 O O . PHE A 1 82 ? -0.927 -14.875 10.049 1.00 57.44 82 PHE A O 1
ATOM 691 N N . SER A 1 83 ? -1.906 -14.938 12.055 1.00 54.31 83 SER A N 1
ATOM 692 C CA . SER A 1 83 ? -0.706 -15.365 12.793 1.00 54.31 83 SER A CA 1
ATOM 693 C C . SER A 1 83 ? -0.602 -16.881 13.004 1.00 54.31 83 SER A C 1
ATOM 695 O O . SER A 1 83 ? 0.224 -17.310 13.808 1.00 54.31 83 SER A O 1
ATOM 697 N N . GLY A 1 84 ? -1.471 -17.673 12.367 1.00 46.62 84 GLY A N 1
ATOM 698 C CA . GLY A 1 84 ? -1.570 -19.128 12.525 1.00 46.62 84 GLY A CA 1
ATOM 699 C C . GLY A 1 84 ? -1.408 -19.862 11.209 1.00 46.62 84 GLY A C 1
ATOM 700 O O . GLY A 1 84 ? -1.911 -19.332 10.193 1.00 46.62 84 GLY A O 1
#